Protein AF-A0AAD4ZLD9-F1 (afdb_monomer)

Foldseek 3Di:
DPDDPPVVVVLVVVLVVLVVCLLPQACVPHDLVVSVVSNVVSQVVNVVSVHHDDPVNSVVSSVVRDDCVVVVVPPPD

Solvent-accessible surface area (backbone atoms only — not comparable to full-atom values): 4650 Å² total; per-residue (Å²): 139,90,87,78,69,68,60,62,57,52,55,52,49,52,50,54,47,44,52,49,51,52,75,66,54,55,30,91,90,55,54,69,67,58,37,52,50,51,50,49,53,37,45,49,53,30,42,78,70,73,47,77,71,52,68,71,56,51,51,51,51,50,62,68,28,56,44,67,82,60,55,63,72,77,68,74,124

Organism: Prunus dulcis (NCBI:txid3755)

Radius of gyration: 16.16 Å; Cα contacts (8 Å, |Δi|>4): 43; chains: 1; bounding box: 38×26×54 Å

Structure (mmCIF, N/CA/C/O backbone):
data_AF-A0AAD4ZLD9-F1
#
_entry.id   AF-A0AAD4ZLD9-F1
#
loop_
_atom_site.group_PDB
_atom_site.id
_atom_site.type_symbol
_atom_site.label_atom_id
_atom_site.label_alt_id
_atom_site.label_comp_id
_atom_site.label_asym_id
_atom_site.label_entity_id
_atom_site.label_seq_id
_atom_site.pdbx_PDB_ins_code
_atom_site.Cartn_x
_atom_site.Cartn_y
_atom_site.Cartn_z
_atom_site.occupancy
_atom_site.B_iso_or_equiv
_atom_site.auth_seq_id
_atom_site.auth_comp_id
_atom_site.auth_asym_id
_atom_site.auth_atom_id
_atom_site.pdbx_PDB_model_num
ATOM 1 N N . MET A 1 1 ? 29.119 11.100 -29.301 1.00 46.53 1 MET A N 1
ATOM 2 C CA . MET A 1 1 ? 28.129 10.059 -28.953 1.00 46.53 1 MET A CA 1
ATOM 3 C C . MET A 1 1 ? 27.942 10.115 -27.440 1.00 46.53 1 MET A C 1
ATOM 5 O O . MET A 1 1 ? 28.814 9.641 -26.737 1.00 46.53 1 MET A O 1
ATOM 9 N N . GLN A 1 2 ? 26.901 10.781 -26.925 1.00 50.75 2 GLN A N 1
ATOM 10 C CA . GLN A 1 2 ? 26.770 11.047 -25.479 1.00 50.75 2 GLN A CA 1
ATOM 11 C C . GLN A 1 2 ? 25.299 10.943 -25.033 1.00 50.75 2 GLN A C 1
ATOM 13 O O . GLN A 1 2 ? 24.666 11.942 -24.730 1.00 50.75 2 GLN A O 1
ATOM 18 N N . ARG A 1 3 ? 24.702 9.744 -25.088 1.00 53.53 3 ARG A N 1
ATOM 19 C CA . ARG A 1 3 ? 23.314 9.499 -24.615 1.00 53.53 3 ARG A CA 1
ATOM 20 C C . ARG A 1 3 ? 23.164 8.190 -23.824 1.00 53.53 3 ARG A C 1
ATOM 22 O O . ARG A 1 3 ? 22.111 7.564 -23.852 1.00 53.53 3 ARG A O 1
ATOM 29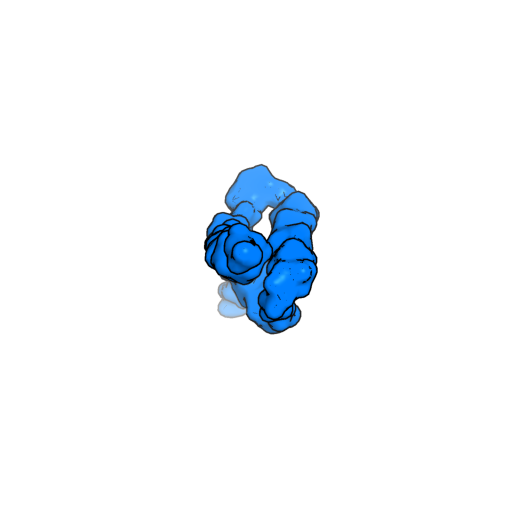 N N . GLY A 1 4 ? 24.236 7.746 -23.162 1.00 54.91 4 GLY A N 1
ATOM 30 C CA . GLY A 1 4 ? 24.270 6.471 -22.428 1.00 54.91 4 GLY A CA 1
ATOM 31 C C . GLY A 1 4 ? 24.289 6.579 -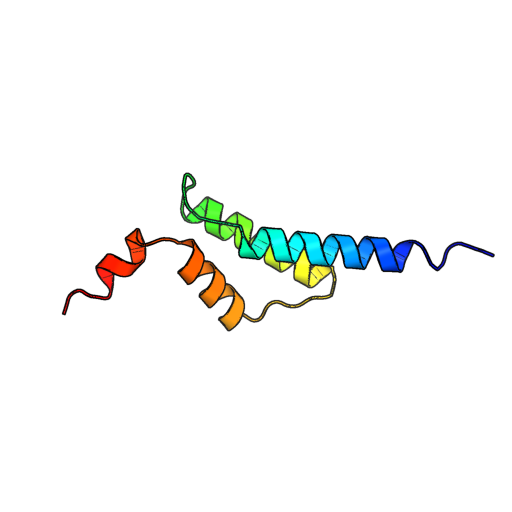20.899 1.00 54.91 4 GLY A C 1
ATOM 32 O O . GLY A 1 4 ? 24.027 5.584 -20.240 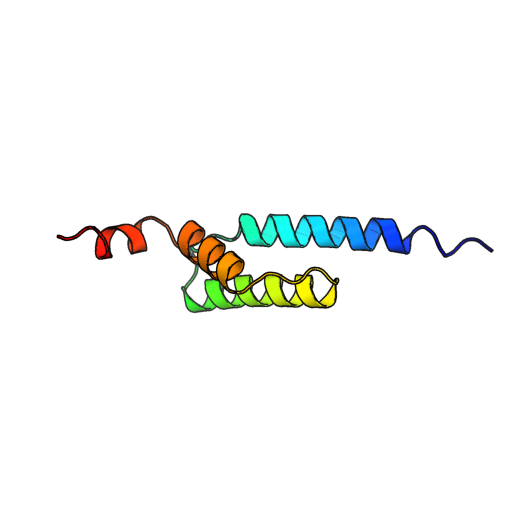1.00 54.91 4 GLY A O 1
ATOM 33 N N . LEU A 1 5 ? 24.584 7.754 -20.329 1.00 54.56 5 LEU A N 1
ATOM 34 C CA . LEU A 1 5 ? 24.883 7.894 -18.892 1.00 54.56 5 LEU A CA 1
ATOM 35 C C . LEU A 1 5 ? 23.737 8.499 -18.066 1.00 54.56 5 LEU A C 1
ATOM 37 O O . LEU A 1 5 ? 23.680 8.280 -16.863 1.00 54.56 5 LEU A O 1
ATOM 41 N N . GLU A 1 6 ? 22.792 9.204 -18.693 1.00 52.25 6 GLU A N 1
ATOM 42 C CA . GLU A 1 6 ? 21.696 9.868 -17.965 1.00 52.25 6 GLU A CA 1
ATOM 43 C C . GLU A 1 6 ? 20.550 8.916 -17.600 1.00 52.25 6 GLU A C 1
ATOM 45 O O . GLU A 1 6 ? 19.855 9.145 -16.616 1.00 52.25 6 GLU A O 1
ATOM 50 N N . LYS A 1 7 ? 20.385 7.807 -18.336 1.00 51.84 7 LYS A N 1
ATOM 51 C CA . LYS A 1 7 ? 19.328 6.827 -18.039 1.00 51.84 7 LYS A CA 1
ATOM 52 C C . LYS A 1 7 ? 19.592 6.098 -16.714 1.00 51.84 7 LYS A C 1
ATOM 54 O O . LYS A 1 7 ? 18.721 6.047 -15.858 1.00 51.84 7 LYS A O 1
ATOM 59 N N . SER A 1 8 ? 20.840 5.690 -16.464 1.00 54.62 8 SER A N 1
ATOM 60 C CA . SER A 1 8 ? 21.202 4.924 -15.261 1.00 54.62 8 SER A CA 1
ATOM 61 C C . SER A 1 8 ? 20.914 5.656 -13.947 1.00 54.62 8 SER A C 1
ATOM 63 O O . SER A 1 8 ? 20.415 5.045 -13.009 1.00 54.62 8 SER A O 1
ATOM 65 N N . HIS A 1 9 ? 21.210 6.956 -13.854 1.00 56.62 9 HIS A N 1
ATOM 66 C CA . HIS A 1 9 ? 20.999 7.692 -12.604 1.00 56.62 9 HIS A CA 1
ATOM 67 C C . HIS A 1 9 ? 19.524 8.002 -12.345 1.00 56.62 9 HIS A C 1
ATOM 69 O O . HIS A 1 9 ? 19.090 7.942 -11.197 1.00 56.62 9 HIS A O 1
ATOM 75 N N . SER A 1 10 ? 18.745 8.303 -13.388 1.00 65.06 10 SER A N 1
ATOM 76 C CA . SER A 1 10 ? 17.310 8.570 -13.245 1.00 65.06 10 SER A CA 1
ATOM 77 C C . SER A 1 10 ? 16.521 7.319 -12.859 1.00 65.06 10 SER A C 1
ATOM 79 O O . SER A 1 10 ? 15.664 7.403 -11.981 1.00 65.06 10 SER A O 1
ATOM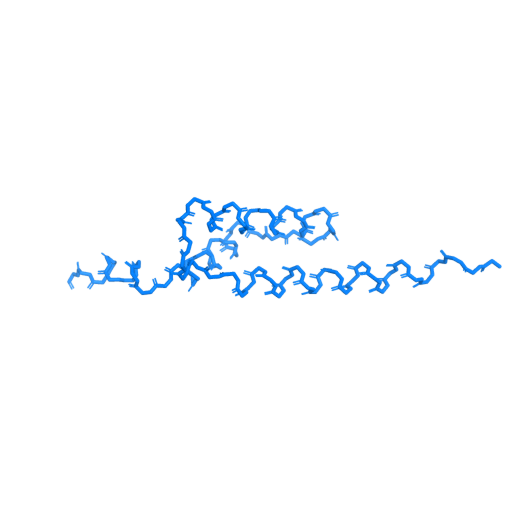 81 N N . ASP A 1 11 ? 16.838 6.161 -13.447 1.00 73.44 11 ASP A N 1
ATOM 82 C CA . ASP A 1 11 ? 16.177 4.889 -13.128 1.00 73.44 11 ASP A CA 1
ATOM 83 C C . ASP A 1 11 ? 16.481 4.441 -11.686 1.00 73.44 11 ASP A C 1
ATOM 85 O O . ASP A 1 11 ? 15.583 4.030 -10.950 1.00 73.44 11 ASP A O 1
ATOM 89 N N . GLN A 1 12 ? 17.728 4.612 -11.228 1.00 78.44 12 GLN A N 1
ATOM 90 C CA . GLN A 1 12 ? 18.105 4.325 -9.840 1.00 78.44 12 GLN A CA 1
ATOM 91 C C . GLN A 1 12 ? 17.465 5.294 -8.841 1.00 78.44 12 GLN A C 1
ATOM 93 O O . GLN A 1 12 ? 17.047 4.872 -7.766 1.00 78.44 12 GLN A O 1
ATOM 98 N N . ASN A 1 13 ? 17.359 6.583 -9.174 1.00 85.00 13 ASN A N 1
ATOM 99 C CA . ASN A 1 13 ? 16.716 7.560 -8.295 1.00 85.00 13 ASN A CA 1
ATOM 100 C C . ASN A 1 13 ? 15.222 7.249 -8.140 1.00 85.00 13 ASN A C 1
ATOM 102 O O . ASN A 1 13 ? 14.719 7.157 -7.023 1.00 85.00 13 ASN A O 1
ATOM 106 N N . ARG A 1 14 ? 14.546 6.956 -9.257 1.00 85.88 14 ARG A N 1
ATOM 107 C CA . ARG A 1 14 ? 13.147 6.527 -9.256 1.00 85.88 14 ARG A CA 1
ATOM 108 C C . ARG A 1 14 ? 12.939 5.250 -8.446 1.00 85.88 14 ARG A C 1
ATOM 110 O O . ARG A 1 14 ? 11.973 5.164 -7.698 1.00 85.88 14 ARG A O 1
ATOM 117 N N . LEU A 1 15 ? 13.853 4.288 -8.546 1.00 88.31 15 LEU A N 1
ATOM 118 C CA . LEU A 1 15 ? 13.799 3.066 -7.750 1.00 88.31 15 LEU A CA 1
ATOM 119 C C . LEU A 1 15 ? 13.877 3.347 -6.240 1.00 88.31 15 LEU A C 1
ATOM 121 O O . LEU A 1 15 ? 13.107 2.786 -5.461 1.00 88.31 15 LEU A O 1
ATOM 125 N N . LEU A 1 16 ? 14.797 4.223 -5.828 1.00 89.25 16 LEU A N 1
ATOM 126 C CA . LEU A 1 16 ? 14.945 4.627 -4.428 1.00 89.25 16 LEU A CA 1
ATOM 127 C C . LEU A 1 16 ? 13.704 5.365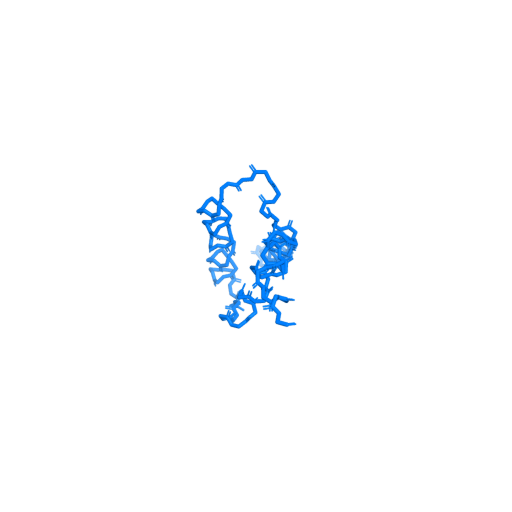 -3.919 1.00 89.25 16 LEU A C 1
ATOM 129 O O . LEU A 1 16 ? 13.274 5.105 -2.798 1.00 89.25 16 LEU A O 1
ATOM 133 N N . GLN A 1 17 ? 13.110 6.230 -4.748 1.00 90.69 17 GLN A N 1
ATOM 134 C CA . GLN A 1 17 ? 11.848 6.897 -4.424 1.00 90.69 17 GLN A CA 1
ATOM 135 C C . GLN A 1 17 ? 10.723 5.883 -4.222 1.00 90.69 17 GLN A C 1
ATOM 137 O O . GLN A 1 17 ? 10.130 5.862 -3.154 1.00 90.69 17 GLN A O 1
ATOM 142 N N . LEU A 1 18 ? 10.513 4.970 -5.176 1.00 92.00 18 LEU A N 1
ATOM 143 C CA . LEU A 1 18 ? 9.483 3.930 -5.081 1.00 92.00 18 LEU A CA 1
ATOM 144 C C . LEU A 1 18 ? 9.636 3.064 -3.824 1.00 92.00 18 LEU A C 1
ATOM 146 O O . LEU A 1 18 ? 8.644 2.712 -3.190 1.00 92.00 18 LEU A O 1
ATOM 150 N N . ARG A 1 19 ? 10.876 2.741 -3.432 1.00 90.88 19 ARG A N 1
ATOM 151 C CA . ARG A 1 19 ? 11.132 2.043 -2.165 1.00 90.88 19 ARG A CA 1
ATOM 152 C C . ARG A 1 19 ? 10.797 2.893 -0.946 1.00 90.88 19 ARG A C 1
ATOM 154 O O . ARG A 1 19 ? 10.236 2.363 0.006 1.00 90.88 19 ARG A O 1
ATOM 161 N N . GLY A 1 20 ? 11.154 4.173 -0.960 1.00 90.94 20 GLY A N 1
ATOM 162 C CA . GLY A 1 20 ? 10.790 5.108 0.102 1.00 90.94 20 GLY A CA 1
ATOM 163 C C . GLY A 1 20 ? 9.275 5.209 0.259 1.00 90.94 20 GLY A C 1
ATOM 164 O O . GLY A 1 20 ? 8.762 4.986 1.350 1.00 90.94 20 GLY A O 1
ATOM 165 N N . ASP A 1 21 ? 8.562 5.440 -0.843 1.00 91.88 21 ASP A N 1
ATOM 166 C CA . ASP A 1 21 ? 7.100 5.498 -0.880 1.00 91.88 21 ASP A CA 1
ATOM 167 C C . ASP A 1 21 ? 6.464 4.206 -0.356 1.00 91.88 21 ASP A C 1
ATOM 169 O O . ASP A 1 21 ? 5.548 4.264 0.464 1.00 91.88 21 ASP A O 1
ATOM 173 N N . LEU A 1 22 ? 6.973 3.033 -0.752 1.00 91.75 22 LEU A N 1
ATOM 174 C CA . LEU A 1 22 ? 6.467 1.745 -0.264 1.00 91.75 22 LEU A CA 1
ATOM 175 C C . LEU A 1 22 ? 6.608 1.612 1.258 1.00 91.75 22 LEU A C 1
ATOM 177 O O . LEU A 1 22 ? 5.665 1.194 1.925 1.00 91.75 22 LEU A O 1
ATOM 181 N N . LEU A 1 23 ? 7.760 1.996 1.813 1.00 89.44 23 LEU A N 1
ATOM 182 C CA . LEU A 1 23 ? 8.027 1.910 3.252 1.00 89.44 23 LEU A CA 1
ATOM 183 C C . LEU A 1 23 ? 7.262 2.956 4.073 1.00 89.44 23 LEU A C 1
ATOM 185 O O . LEU A 1 23 ? 7.002 2.723 5.249 1.00 89.44 23 LEU A O 1
ATOM 189 N N . GLN A 1 24 ? 6.922 4.099 3.474 1.00 89.69 24 GLN A N 1
ATOM 190 C CA . GLN A 1 24 ? 6.180 5.180 4.131 1.00 89.69 24 GLN A CA 1
ATOM 191 C C . GLN A 1 24 ? 4.663 5.112 3.904 1.00 89.69 24 GLN A C 1
ATOM 193 O O . GLN A 1 24 ? 3.915 5.882 4.514 1.00 89.69 24 GLN A O 1
ATOM 198 N N . THR A 1 25 ? 4.191 4.212 3.037 1.00 89.19 25 THR A N 1
ATOM 199 C CA . THR A 1 25 ? 2.763 4.020 2.786 1.00 89.19 25 THR A CA 1
ATOM 200 C C . THR A 1 25 ? 2.118 3.443 4.034 1.00 89.19 25 THR A C 1
ATOM 202 O O . THR A 1 25 ? 2.359 2.295 4.384 1.00 89.19 25 THR A O 1
ATOM 205 N N . THR A 1 26 ? 1.269 4.235 4.688 1.00 87.00 26 THR A N 1
ATOM 206 C CA . THR A 1 26 ? 0.510 3.846 5.882 1.00 87.00 26 THR A CA 1
ATOM 207 C C . THR A 1 26 ? -0.980 3.854 5.591 1.00 87.00 26 THR A C 1
ATOM 209 O O . THR A 1 26 ? -1.465 4.638 4.772 1.00 87.00 26 THR A O 1
ATOM 212 N N . ARG A 1 27 ? -1.735 2.993 6.281 1.00 83.81 27 ARG A N 1
ATOM 213 C CA . ARG A 1 27 ? -3.194 2.974 6.139 1.00 83.81 27 ARG A CA 1
ATOM 214 C C . ARG A 1 27 ? -3.838 4.268 6.648 1.00 83.81 27 ARG A C 1
ATOM 216 O O . ARG A 1 27 ? -4.799 4.706 6.046 1.00 83.81 27 ARG A O 1
ATOM 223 N N . SER A 1 28 ? -3.333 4.832 7.748 1.00 77.88 28 SER A N 1
ATOM 224 C CA . SER A 1 28 ? -3.789 6.035 8.481 1.00 77.88 28 SER A CA 1
ATOM 225 C C . SER A 1 28 ? -5.234 6.524 8.232 1.00 77.88 28 SER A C 1
ATOM 227 O O . SER A 1 28 ? -6.088 6.322 9.090 1.00 77.88 28 SER A O 1
ATOM 229 N N . ASP A 1 29 ? -5.517 7.134 7.076 1.00 79.25 29 ASP A N 1
ATOM 230 C CA . ASP A 1 29 ? -6.801 7.778 6.744 1.00 79.25 29 ASP A CA 1
ATOM 231 C C . ASP A 1 29 ? -7.570 7.105 5.581 1.00 79.25 29 ASP A C 1
ATOM 233 O O . ASP A 1 29 ? -8.705 7.458 5.276 1.00 79.25 29 ASP A O 1
ATOM 237 N N . ILE A 1 30 ? -6.974 6.107 4.923 1.00 86.44 30 ILE A N 1
ATOM 238 C CA . ILE A 1 30 ? -7.543 5.436 3.749 1.00 86.44 30 ILE A CA 1
ATOM 239 C C . ILE A 1 30 ? -8.148 4.066 4.086 1.00 86.44 30 ILE A C 1
ATOM 241 O O . ILE A 1 30 ? -7.846 3.408 5.091 1.00 86.44 30 ILE A O 1
ATOM 245 N N . SER A 1 31 ? -9.047 3.614 3.211 1.00 88.38 31 SER A N 1
ATOM 246 C CA . SER A 1 31 ? -9.628 2.273 3.301 1.00 88.38 31 SER A CA 1
ATOM 247 C C . SER A 1 31 ? -8.559 1.199 3.102 1.00 88.38 31 SER A C 1
ATOM 249 O O . SER A 1 31 ? -7.601 1.400 2.365 1.00 88.38 31 SER A O 1
ATOM 251 N N . ILE A 1 32 ? -8.753 0.018 3.700 1.00 85.75 32 ILE A N 1
ATOM 252 C CA . ILE A 1 32 ? -7.821 -1.116 3.546 1.00 85.75 32 ILE A CA 1
ATOM 253 C C . ILE A 1 32 ? -7.643 -1.485 2.066 1.00 85.75 32 ILE A C 1
ATOM 255 O O . ILE A 1 32 ? -6.530 -1.771 1.646 1.00 85.75 32 ILE A O 1
ATOM 259 N N . ALA A 1 33 ? -8.717 -1.433 1.271 1.00 89.31 33 ALA A N 1
ATOM 260 C CA . ALA A 1 33 ? -8.645 -1.687 -0.165 1.00 89.31 33 ALA A CA 1
ATOM 261 C C . ALA A 1 33 ? -7.753 -0.668 -0.897 1.00 89.31 33 ALA A C 1
ATOM 263 O O . ALA A 1 33 ? -6.912 -1.075 -1.685 1.00 89.31 33 ALA A O 1
ATOM 264 N N . ASP A 1 34 ? -7.888 0.628 -0.589 1.00 91.44 34 ASP A N 1
ATOM 265 C CA . ASP A 1 34 ? -7.065 1.704 -1.172 1.00 91.44 34 ASP A CA 1
ATOM 266 C C . ASP A 1 34 ? -5.598 1.588 -0.734 1.00 91.44 34 ASP A C 1
ATOM 268 O O . ASP A 1 34 ? -4.677 1.754 -1.527 1.00 91.44 34 ASP A O 1
ATOM 272 N N . PHE A 1 35 ? -5.370 1.215 0.527 1.00 90.56 35 PHE A N 1
ATOM 273 C CA . PHE A 1 35 ? -4.034 0.956 1.053 1.00 90.56 35 PHE A CA 1
ATOM 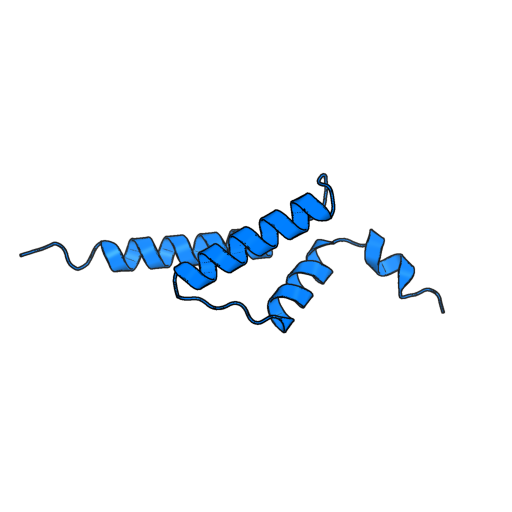274 C C . PHE A 1 35 ? -3.355 -0.216 0.335 1.00 90.56 35 PHE A C 1
ATOM 276 O O . PHE A 1 35 ? -2.217 -0.086 -0.112 1.00 90.56 35 PHE A O 1
ATOM 283 N N . LEU A 1 36 ? -4.053 -1.347 0.198 1.00 91.50 36 LEU A N 1
ATOM 284 C CA . LEU A 1 36 ? -3.531 -2.517 -0.507 1.00 91.50 36 LEU A CA 1
ATOM 285 C C . LEU A 1 36 ? -3.316 -2.227 -1.996 1.00 91.50 36 LEU A C 1
ATOM 287 O O . LEU A 1 36 ? -2.305 -2.660 -2.540 1.00 91.50 36 LEU A O 1
ATOM 291 N N . ASP A 1 37 ? -4.212 -1.470 -2.634 1.00 93.94 37 ASP A N 1
ATOM 292 C CA . ASP A 1 37 ? -4.056 -1.024 -4.022 1.00 93.94 37 ASP A CA 1
ATOM 293 C C . ASP A 1 37 ? -2.783 -0.182 -4.204 1.00 93.94 37 ASP A C 1
ATOM 295 O O . ASP A 1 37 ? -1.960 -0.487 -5.068 1.00 93.94 37 ASP A O 1
ATOM 299 N N . LYS A 1 38 ? -2.539 0.794 -3.317 1.00 92.50 38 LYS A N 1
ATOM 300 C CA . LYS A 1 38 ? -1.308 1.602 -3.326 1.00 92.50 38 LYS A CA 1
ATOM 301 C C . LYS A 1 38 ? -0.049 0.767 -3.135 1.00 92.50 38 LYS A C 1
ATOM 303 O O . LYS A 1 38 ? 0.901 0.918 -3.900 1.00 92.50 38 LYS A O 1
ATOM 308 N N . VAL A 1 39 ? -0.036 -0.114 -2.136 1.00 92.31 39 VAL A N 1
ATOM 309 C CA . VAL A 1 39 ? 1.105 -1.003 -1.865 1.00 92.31 39 VAL A CA 1
ATOM 310 C C . VAL A 1 39 ? 1.391 -1.897 -3.074 1.00 92.31 39 VAL A C 1
ATOM 312 O O . VAL A 1 39 ? 2.544 -2.032 -3.483 1.00 92.31 39 VAL A O 1
ATOM 315 N N . ASN A 1 40 ? 0.348 -2.459 -3.687 1.00 92.50 40 ASN A N 1
ATOM 316 C CA . ASN A 1 40 ? 0.476 -3.329 -4.851 1.00 92.50 40 ASN A CA 1
ATOM 317 C C . ASN A 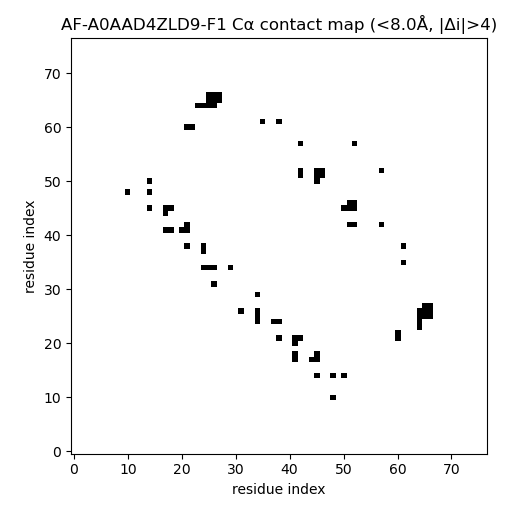1 40 ? 0.961 -2.557 -6.089 1.00 92.50 40 ASN A C 1
ATOM 319 O O . ASN A 1 40 ? 1.856 -3.013 -6.793 1.00 92.50 40 ASN A O 1
ATOM 323 N N . SER A 1 41 ? 0.448 -1.344 -6.307 1.00 93.62 41 SER A N 1
ATOM 324 C CA . SER A 1 41 ? 0.899 -0.447 -7.376 1.00 93.62 41 SER A CA 1
ATOM 325 C C . SER A 1 41 ? 2.378 -0.070 -7.225 1.00 93.62 41 SER A C 1
ATOM 327 O O . SER A 1 41 ? 3.132 -0.082 -8.200 1.00 93.62 41 SER A O 1
ATOM 329 N N . LEU A 1 42 ? 2.844 0.204 -6.003 1.00 92.94 42 LEU A N 1
ATOM 330 C CA . LEU A 1 42 ? 4.258 0.485 -5.728 1.00 92.94 42 LEU A CA 1
ATOM 331 C C . LEU A 1 42 ? 5.143 -0.750 -5.948 1.00 92.94 42 LEU A C 1
ATOM 333 O O . LEU A 1 42 ? 6.210 -0.633 -6.553 1.00 92.94 42 LEU A O 1
ATOM 337 N N . ALA A 1 43 ? 4.695 -1.9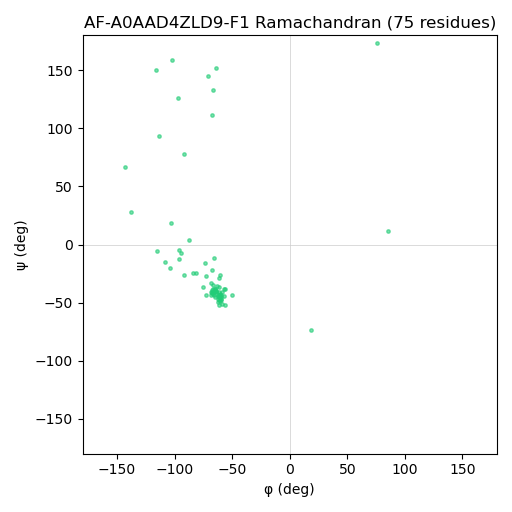32 -5.517 1.00 91.75 43 ALA A N 1
ATOM 338 C CA . ALA A 1 43 ? 5.399 -3.193 -5.744 1.00 91.75 43 ALA A CA 1
ATOM 339 C C . ALA A 1 43 ? 5.494 -3.555 -7.240 1.00 91.75 43 ALA A C 1
ATOM 341 O O . ALA A 1 43 ? 6.559 -3.964 -7.705 1.00 91.75 43 ALA A O 1
ATOM 342 N N . ASP A 1 44 ? 4.426 -3.337 -8.011 1.00 92.56 44 ASP A N 1
ATOM 343 C CA . ASP A 1 44 ? 4.417 -3.510 -9.467 1.00 92.56 44 ASP A CA 1
ATOM 344 C C . ASP A 1 44 ? 5.400 -2.548 -10.150 1.00 92.56 44 ASP A C 1
ATOM 346 O O . ASP A 1 44 ? 6.259 -2.972 -10.924 1.00 92.56 44 ASP A O 1
ATOM 350 N N . ASN A 1 45 ? 5.390 -1.265 -9.773 1.00 91.62 45 ASN A N 1
ATOM 351 C CA . ASN A 1 45 ? 6.342 -0.280 -10.292 1.00 91.62 45 ASN A CA 1
ATOM 352 C C . ASN A 1 45 ? 7.805 -0.627 -9.959 1.00 91.62 45 ASN A C 1
ATOM 354 O O . ASN A 1 45 ? 8.700 -0.394 -10.779 1.00 91.62 45 ASN A O 1
ATOM 358 N N . LEU A 1 46 ? 8.065 -1.186 -8.774 1.00 89.50 46 LEU A N 1
ATOM 359 C CA . LEU A 1 46 ? 9.383 -1.691 -8.382 1.00 89.50 46 LEU A CA 1
ATOM 360 C C . LEU A 1 46 ? 9.794 -2.894 -9.242 1.00 89.50 46 LEU A C 1
ATOM 362 O O . LEU A 1 46 ? 10.918 -2.918 -9.748 1.00 89.50 46 LEU A O 1
ATOM 366 N N . SER A 1 47 ? 8.873 -3.832 -9.483 1.00 88.69 47 SER A N 1
ATOM 367 C CA . SER A 1 47 ? 9.075 -4.991 -10.362 1.00 88.69 47 SER A CA 1
ATOM 368 C C . SER A 1 47 ? 9.406 -4.569 -11.798 1.00 88.69 47 SER A C 1
ATOM 370 O O . SER A 1 47 ? 10.419 -4.998 -12.355 1.00 88.69 47 SER A O 1
ATOM 372 N N . LEU A 1 48 ? 8.631 -3.634 -12.362 1.00 87.75 48 LEU A N 1
ATOM 373 C CA . LEU A 1 48 ? 8.865 -3.046 -13.687 1.00 87.75 48 LEU A CA 1
ATOM 374 C C . LEU A 1 48 ? 10.210 -2.310 -13.781 1.00 87.75 48 LEU A C 1
ATOM 376 O O . LEU A 1 48 ? 10.813 -2.256 -14.852 1.00 87.75 48 LEU A O 1
ATOM 380 N N . SER A 1 49 ? 10.692 -1.769 -12.660 1.00 84.56 49 SER A N 1
ATOM 381 C CA . SER A 1 49 ? 11.990 -1.090 -12.551 1.00 84.56 49 SER A CA 1
ATOM 382 C C . SER A 1 49 ? 13.152 -2.049 -12.237 1.00 84.56 49 SER A C 1
ATOM 384 O O . SER A 1 49 ? 14.283 -1.604 -12.046 1.00 84.56 49 SER A O 1
ATOM 386 N N . GLY A 1 50 ? 12.900 -3.364 -12.184 1.00 83.38 50 GLY A N 1
ATOM 387 C CA . GLY A 1 50 ? 13.911 -4.402 -11.961 1.00 83.38 50 GLY A CA 1
ATOM 388 C C . GLY A 1 50 ? 14.248 -4.692 -10.493 1.00 83.38 50 GLY A C 1
ATOM 389 O O . GLY A 1 50 ? 15.220 -5.394 -10.221 1.00 83.38 50 GLY A O 1
ATOM 390 N N . SER A 1 51 ? 13.460 -4.187 -9.543 1.00 84.75 51 SER A N 1
ATOM 391 C CA . SER A 1 51 ? 13.588 -4.484 -8.114 1.00 84.75 51 SER A CA 1
ATOM 392 C C . SER A 1 51 ? 12.376 -5.261 -7.626 1.00 84.75 51 SER A C 1
ATOM 394 O O . SER A 1 51 ? 11.381 -4.689 -7.194 1.00 84.75 51 SER A O 1
ATOM 396 N N . LEU A 1 52 ? 12.484 -6.582 -7.635 1.00 84.56 52 LEU A N 1
ATOM 397 C CA . LEU A 1 52 ? 11.449 -7.451 -7.091 1.00 84.56 52 LEU A CA 1
ATOM 398 C C . LEU A 1 52 ? 11.348 -7.271 -5.569 1.00 84.56 52 LEU A C 1
ATOM 400 O O . LEU A 1 52 ? 12.358 -7.277 -4.862 1.00 84.56 52 LEU A O 1
ATOM 404 N N . VAL A 1 53 ? 10.122 -7.114 -5.079 1.00 88.00 53 VAL A N 1
ATOM 405 C CA . VAL A 1 53 ? 9.795 -7.207 -3.653 1.00 88.00 53 VAL A CA 1
ATOM 406 C C . VAL A 1 53 ? 9.274 -8.618 -3.413 1.00 88.00 53 VAL A C 1
ATOM 408 O O . VAL A 1 53 ? 8.374 -9.072 -4.115 1.00 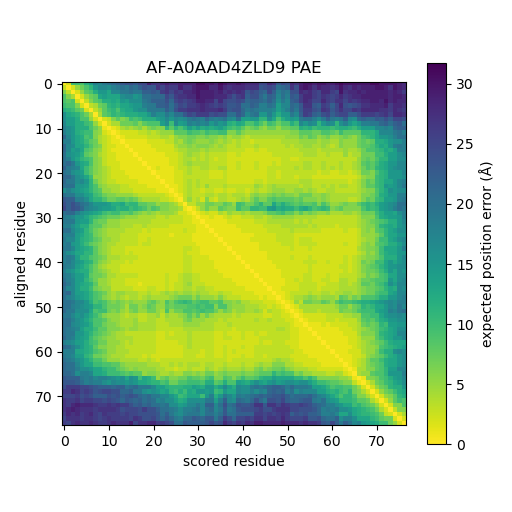88.00 53 VAL A O 1
ATOM 411 N N . SER A 1 54 ? 9.860 -9.332 -2.457 1.00 90.62 54 SER A N 1
ATOM 412 C CA . SER A 1 54 ? 9.398 -10.674 -2.095 1.00 90.62 54 SER A CA 1
ATOM 413 C C . SER A 1 54 ? 8.052 -10.600 -1.379 1.00 90.62 54 SER A C 1
ATOM 415 O O . SER A 1 54 ? 7.861 -9.714 -0.550 1.00 90.62 54 SER A O 1
ATOM 417 N N . ASP A 1 55 ? 7.170 -11.579 -1.589 1.00 89.06 55 ASP A N 1
ATOM 418 C CA . ASP A 1 55 ? 5.882 -11.669 -0.882 1.00 89.06 55 ASP A CA 1
ATOM 419 C C . ASP A 1 55 ? 6.019 -11.535 0.640 1.00 89.06 55 ASP A C 1
ATOM 421 O O . ASP A 1 55 ? 5.270 -10.794 1.267 1.00 89.06 55 ASP A O 1
ATOM 425 N N . SER A 1 56 ? 7.008 -12.193 1.255 1.00 89.69 56 SER A N 1
ATOM 426 C CA . SER A 1 56 ? 7.233 -12.085 2.705 1.00 89.69 56 SER A CA 1
ATOM 427 C C . SER A 1 56 ? 7.596 -10.668 3.156 1.00 89.69 56 SER A C 1
ATOM 429 O O . SER A 1 56 ? 7.185 -10.250 4.235 1.00 89.69 56 SER A O 1
ATOM 431 N N . ASP A 1 57 ? 8.347 -9.933 2.335 1.00 90.12 57 ASP A N 1
ATOM 432 C CA . ASP A 1 57 ? 8.737 -8.548 2.611 1.00 90.12 57 ASP A CA 1
ATOM 433 C C . ASP A 1 57 ? 7.526 -7.623 2.449 1.00 90.12 57 ASP A C 1
ATOM 435 O O . ASP A 1 57 ? 7.223 -6.820 3.327 1.00 90.12 57 ASP A O 1
ATOM 439 N N . LEU A 1 58 ? 6.744 -7.836 1.386 1.00 90.50 58 LEU A N 1
ATOM 440 C CA . LEU A 1 58 ? 5.504 -7.112 1.135 1.00 90.50 58 LEU A CA 1
ATOM 441 C C . LEU A 1 58 ? 4.491 -7.308 2.271 1.00 90.50 58 LEU A C 1
ATOM 443 O O . LEU A 1 58 ? 3.916 -6.338 2.760 1.00 90.50 58 LEU A O 1
ATOM 447 N N . VAL A 1 59 ? 4.313 -8.546 2.743 1.00 89.44 59 VAL A N 1
ATOM 448 C CA . VAL A 1 59 ? 3.454 -8.864 3.893 1.00 89.44 59 VAL A CA 1
ATOM 449 C C . VAL A 1 59 ? 3.959 -8.171 5.158 1.00 89.44 59 VAL A C 1
ATOM 451 O O . VAL A 1 59 ? 3.155 -7.586 5.880 1.00 89.44 59 VAL A O 1
ATOM 454 N N . ALA A 1 60 ? 5.269 -8.172 5.418 1.00 88.94 60 ALA A N 1
ATOM 455 C CA . ALA A 1 60 ? 5.837 -7.480 6.574 1.00 88.94 60 ALA A CA 1
ATOM 456 C C . ALA A 1 60 ? 5.596 -5.962 6.515 1.00 88.94 60 ALA A C 1
ATOM 458 O O . ALA A 1 60 ? 5.186 -5.368 7.514 1.00 88.94 60 ALA A O 1
ATOM 459 N N . ILE A 1 61 ? 5.777 -5.345 5.343 1.00 89.19 61 ILE A N 1
ATOM 460 C CA . ILE A 1 61 ? 5.504 -3.921 5.108 1.00 89.19 61 ILE A CA 1
ATOM 461 C C . ILE A 1 61 ? 4.025 -3.620 5.352 1.00 89.19 61 ILE A C 1
ATOM 463 O O . ILE A 1 61 ? 3.705 -2.687 6.087 1.00 89.19 61 ILE A O 1
ATOM 467 N N . ILE A 1 62 ? 3.126 -4.431 4.792 1.00 89.38 62 ILE A N 1
ATOM 468 C CA . ILE A 1 62 ? 1.678 -4.313 4.986 1.00 89.38 62 ILE A CA 1
ATOM 469 C C . ILE A 1 62 ? 1.334 -4.374 6.476 1.00 89.38 62 ILE A C 1
ATOM 471 O O . ILE A 1 62 ? 0.662 -3.480 6.985 1.00 89.38 62 ILE A O 1
ATOM 475 N N . MET A 1 63 ? 1.820 -5.392 7.190 1.00 87.38 63 MET A N 1
ATOM 476 C CA . MET A 1 63 ? 1.528 -5.586 8.612 1.00 87.38 63 MET A CA 1
ATOM 477 C C . MET A 1 63 ? 2.071 -4.449 9.480 1.00 87.38 63 MET A C 1
ATOM 479 O O . MET A 1 63 ? 1.374 -3.993 10.382 1.00 87.38 63 MET A O 1
ATOM 483 N N . ASN A 1 64 ? 3.274 -3.951 9.185 1.00 86.00 64 ASN A N 1
ATOM 484 C CA . ASN A 1 64 ? 3.878 -2.839 9.916 1.00 86.00 64 ASN A CA 1
ATOM 485 C C . ASN A 1 64 ? 3.106 -1.522 9.719 1.00 86.00 64 ASN A C 1
ATOM 487 O O . ASN A 1 64 ? 2.965 -0.734 10.651 1.00 86.00 64 ASN A O 1
ATOM 491 N N . ASN A 1 65 ? 2.550 -1.311 8.526 1.00 86.94 65 ASN A N 1
ATOM 492 C CA . ASN A 1 65 ? 1.904 -0.059 8.131 1.00 86.94 65 ASN A CA 1
ATOM 493 C C . ASN A 1 65 ? 0.369 -0.037 8.296 1.00 86.94 65 ASN A C 1
ATOM 495 O O . ASN A 1 65 ? -0.267 1.007 8.098 1.00 86.94 65 ASN A O 1
ATOM 499 N N . MET A 1 66 ? -0.241 -1.163 8.687 1.00 78.06 66 MET A N 1
ATOM 500 C CA . MET A 1 66 ? -1.671 -1.267 9.025 1.00 78.06 66 MET A CA 1
ATOM 501 C C . MET A 1 66 ? -2.029 -0.621 10.381 1.00 78.06 66 MET A C 1
ATOM 503 O O . MET A 1 66 ? -3.206 -0.337 10.624 1.00 78.06 66 MET A O 1
ATOM 507 N N . GLY A 1 67 ? -1.034 -0.346 11.234 1.00 70.00 67 GLY A N 1
ATOM 508 C CA . GLY A 1 67 ? -1.187 0.316 12.535 1.00 70.00 67 GLY A CA 1
ATOM 509 C C . GLY A 1 67 ? -1.764 -0.572 13.658 1.00 70.00 67 GLY A C 1
ATOM 510 O O . GLY A 1 67 ? -2.235 -1.686 13.407 1.00 70.00 67 GLY A O 1
ATOM 511 N N . PRO A 1 68 ? -1.805 -0.065 14.908 1.00 64.19 68 PRO A N 1
ATOM 512 C CA . PRO A 1 68 ? -2.142 -0.840 16.115 1.00 64.19 68 PRO A CA 1
ATOM 513 C C . PRO A 1 68 ? -3.587 -1.364 16.156 1.00 64.19 68 PRO A C 1
ATOM 515 O O . PRO A 1 68 ? -3.929 -2.224 16.969 1.00 64.19 68 PRO A O 1
ATOM 518 N N . LEU A 1 69 ? -4.443 -0.888 15.247 1.00 56.94 69 LEU A N 1
ATOM 519 C CA . LEU A 1 69 ? -5.803 -1.395 15.056 1.00 56.94 69 LEU A CA 1
ATOM 520 C C . LEU A 1 69 ? -5.818 -2.887 14.673 1.00 56.94 69 LEU A C 1
ATOM 522 O O . LEU A 1 69 ? -6.795 -3.570 14.965 1.00 56.94 69 LEU A O 1
ATOM 526 N N . TYR A 1 70 ? -4.743 -3.395 14.056 1.00 56.62 70 TYR A N 1
ATOM 527 C CA . TYR A 1 70 ? -4.565 -4.825 13.778 1.00 56.62 70 TYR A CA 1
ATOM 528 C C . TYR A 1 70 ? -3.809 -5.571 14.893 1.00 56.62 70 TYR A C 1
ATOM 530 O O . TYR A 1 70 ? -4.046 -6.761 15.095 1.00 56.62 70 TYR A O 1
ATOM 538 N N . GLU A 1 71 ? -2.963 -4.886 15.670 1.00 52.34 71 GLU A N 1
ATOM 539 C CA . GLU A 1 71 ? -2.221 -5.486 16.793 1.00 52.34 71 GLU A CA 1
ATOM 540 C C . GLU A 1 71 ? -3.144 -5.891 17.956 1.00 52.34 71 GLU A C 1
ATOM 542 O O . GLU A 1 71 ? -2.930 -6.918 18.599 1.00 52.34 71 GLU A O 1
ATOM 547 N N . THR A 1 72 ? -4.233 -5.147 18.187 1.00 50.59 72 THR A N 1
ATOM 548 C CA . THR A 1 72 ? -5.157 -5.417 19.307 1.00 50.59 72 THR A CA 1
ATOM 549 C C . THR A 1 72 ? -5.938 -6.734 19.167 1.00 50.59 72 THR A C 1
ATOM 551 O O . THR A 1 72 ? -6.376 -7.318 20.157 1.00 50.59 72 THR A O 1
ATOM 554 N N . THR A 1 73 ? -6.081 -7.260 17.944 1.00 50.50 73 THR A N 1
ATOM 555 C CA . THR A 1 73 ? -6.847 -8.498 17.713 1.00 50.50 73 THR A CA 1
ATOM 556 C C . THR A 1 73 ? -6.010 -9.759 17.964 1.00 50.50 73 THR A C 1
ATOM 558 O O . THR A 1 73 ? -6.567 -10.797 18.307 1.00 50.50 73 THR A O 1
ATOM 561 N N . VAL A 1 74 ? -4.676 -9.689 17.860 1.00 53.06 74 VAL A N 1
ATOM 562 C CA . VAL A 1 74 ? -3.794 -10.869 17.992 1.00 53.06 74 VAL A CA 1
ATOM 563 C C . VAL A 1 74 ? -3.200 -11.059 19.390 1.00 53.06 74 VAL A C 1
ATOM 565 O O . VAL A 1 74 ? -2.688 -12.134 19.678 1.00 53.06 74 VAL A O 1
ATOM 568 N N . ASN A 1 75 ? -3.297 -10.060 20.275 1.00 47.03 75 ASN A N 1
ATOM 569 C CA . ASN A 1 75 ? -2.785 -10.144 21.651 1.00 47.03 75 ASN A CA 1
ATOM 570 C C . ASN A 1 75 ? -3.886 -10.364 22.709 1.00 47.03 75 ASN A C 1
ATOM 572 O O . ASN A 1 75 ? -3.682 -10.100 23.892 1.00 47.03 75 ASN A O 1
ATOM 576 N N . SER A 1 76 ? -5.064 -10.830 22.290 1.00 48.34 76 SER A N 1
ATOM 577 C CA . SER A 1 76 ? -6.127 -11.256 23.205 1.00 48.34 76 SER A CA 1
ATOM 578 C C . SER A 1 76 ? -5.995 -12.757 23.494 1.00 48.34 76 SER A C 1
ATOM 580 O O . SER A 1 76 ? -6.719 -13.560 22.912 1.00 48.34 76 SER A O 1
ATOM 582 N N . THR A 1 77 ? -5.062 -13.140 24.370 1.00 44.28 77 THR A N 1
ATOM 583 C CA . THR A 1 77 ? -5.066 -14.445 25.056 1.00 44.28 77 THR A CA 1
ATOM 584 C C . THR A 1 77 ? -4.591 -14.283 26.489 1.00 44.28 77 THR A C 1
ATOM 586 O O . THR A 1 77 ? -3.645 -13.494 26.708 1.00 44.28 77 THR A O 1
#

pLDDT: mean 78.87, std 15.96, range [44.28, 93.94]

Nearest PDB structures (foldseek):
  6he1-assembly1_A  TM=5.823E-01  e=3.510E+00  Pseudomonas aeruginosa
  6r1m-assembly1_A  TM=3.790E-01  e=3.972E+00  Escherichia coli

Sequence (77 aa):
MQRGLEKSHSDQNRLLQLRGDLLQTTRSDISIADFLDKVNSLADNLSLSGSLVSDSDLVAIIMNNMGPLYETTVNST

Secondary structure (DSSP, 8-state):
---SSHHHHHHHHHHHHHHHHHHH---TTS-HHHHHHHHHHHHHHHHHTT-PPPHHHHHHHHHHHT-HHHHHHHS--

Mean predicted aligned error: 9.35 Å